Protein AF-A0A6C0DVJ6-F1 (afdb_monomer_lite)

Secondary structure (DSSP, 8-state):
--EEEEPPS---S----SSPPPSEEEE--SSHHHHHHHHHHHHHHHHSS--HHHHHH---TTSHHHHHHHHHHHHHHTT-SSPPPGGGT-TT-TT----------------

Foldseek 3Di:
DKDKFAFDPDADPDQQAPADQDRIDIFDDPDPVVSLVRLLQVLQVRRVPDHPVCLVVDDDPPDPSNVNSVNSVVRSQRGDPPRDDPLVPDPPNPDPPPPPDPDPPPDDDDD

pLDDT: mean 72.26, std 17.21, range [36.81, 91.69]

Sequence (111 aa):
MKFTLSKEKKPAEYWNGKDMLPNEINVISYNPIISEFELLSIICAIHGYLTAFDIMTGAEGDTEKDKDINSVMTAFQMYISPKMPLSNYSGSEKRIIKTKEPTKITAVELK

Structure (mmCIF, N/CA/C/O backbone):
data_AF-A0A6C0DVJ6-F1
#
_entry.id   AF-A0A6C0DVJ6-F1
#
loop_
_atom_site.group_PDB
_atom_site.id
_atom_site.type_symbol
_atom_site.label_atom_id
_atom_site.label_alt_id
_atom_site.label_comp_id
_atom_site.label_asym_id
_atom_site.label_entity_id
_atom_site.label_seq_id
_atom_site.pdbx_PDB_ins_code
_atom_site.Cartn_x
_atom_site.Cartn_y
_atom_site.Cartn_z
_atom_site.occupancy
_atom_site.B_iso_or_equiv
_atom_site.auth_seq_id
_atom_site.auth_comp_id
_atom_site.auth_asym_id
_atom_site.auth_atom_id
_atom_site.pdbx_PDB_model_num
ATOM 1 N N . MET A 1 1 ? -9.003 -5.791 19.122 1.00 54.97 1 MET A N 1
ATOM 2 C CA . MET A 1 1 ? -10.315 -5.238 18.721 1.00 54.97 1 MET A CA 1
ATOM 3 C C . MET A 1 1 ? -10.367 -5.310 17.204 1.00 54.97 1 MET A C 1
ATOM 5 O O . MET A 1 1 ? -9.306 -5.301 16.595 1.00 54.97 1 MET A O 1
ATOM 9 N N . LYS A 1 2 ? -11.544 -5.477 16.599 1.00 57.25 2 LYS A N 1
ATOM 10 C CA . LYS A 1 2 ? -11.688 -5.535 15.138 1.00 57.25 2 LYS A CA 1
ATOM 11 C C . LYS A 1 2 ? -12.045 -4.138 14.643 1.00 57.25 2 LYS A C 1
ATOM 13 O O . LYS A 1 2 ? -13.037 -3.585 15.110 1.00 57.25 2 LYS A O 1
ATOM 18 N N . PHE A 1 3 ? -11.251 -3.588 13.733 1.00 61.53 3 PHE A N 1
ATOM 19 C CA . PHE A 1 3 ? -11.538 -2.311 13.089 1.00 61.53 3 PHE A CA 1
ATOM 20 C C . PHE A 1 3 ? -12.030 -2.579 11.669 1.00 61.53 3 PHE A C 1
ATOM 22 O O . PHE A 1 3 ? -11.352 -3.249 10.889 1.00 61.53 3 PHE A O 1
ATOM 29 N N . THR A 1 4 ? -13.226 -2.091 11.349 1.00 70.62 4 THR A N 1
ATOM 30 C CA . THR A 1 4 ? -13.754 -2.096 9.983 1.00 70.62 4 THR A CA 1
ATOM 31 C C . THR A 1 4 ? -13.497 -0.724 9.387 1.00 70.62 4 THR A C 1
ATOM 33 O O . THR A 1 4 ? -13.994 0.279 9.896 1.00 70.62 4 THR A O 1
ATOM 36 N N . LEU A 1 5 ? -12.688 -0.687 8.335 1.00 71.06 5 LEU A N 1
ATOM 37 C CA . LEU A 1 5 ? -12.358 0.527 7.605 1.00 71.06 5 LEU A CA 1
ATOM 38 C C . LEU A 1 5 ? -13.211 0.585 6.346 1.00 71.06 5 LEU A C 1
ATOM 40 O O . LEU A 1 5 ? -13.160 -0.324 5.516 1.00 71.06 5 LEU A O 1
ATOM 44 N N . SER A 1 6 ? -13.997 1.647 6.216 1.00 73.75 6 SER A N 1
ATOM 45 C CA . SER A 1 6 ? -14.857 1.873 5.059 1.00 73.75 6 SER A CA 1
ATOM 46 C C . SER A 1 6 ? -14.151 2.735 4.022 1.00 73.75 6 SER A C 1
ATOM 48 O O . SER A 1 6 ? -13.549 3.756 4.343 1.00 73.75 6 SER A O 1
ATOM 50 N N . LYS A 1 7 ? -14.275 2.332 2.763 1.00 72.94 7 LYS A N 1
ATOM 51 C CA . LYS A 1 7 ? -13.748 3.044 1.605 1.00 72.94 7 LYS A CA 1
ATOM 52 C C . LYS A 1 7 ? -14.445 4.397 1.437 1.00 72.94 7 LYS A C 1
ATOM 54 O O . LYS A 1 7 ? -15.655 4.447 1.198 1.00 72.94 7 LYS A O 1
ATOM 59 N N . GLU A 1 8 ? -13.705 5.504 1.474 1.00 66.75 8 GLU A N 1
ATOM 60 C CA . GLU A 1 8 ? -14.256 6.791 1.038 1.00 66.75 8 GLU A CA 1
ATOM 61 C C . GLU A 1 8 ? -14.468 6.812 -0.488 1.00 66.75 8 GLU A C 1
ATOM 63 O O . GLU A 1 8 ? -13.621 6.383 -1.266 1.00 66.75 8 GLU A O 1
ATOM 68 N N . LYS A 1 9 ? -15.617 7.332 -0.937 1.00 59.59 9 LYS A N 1
ATOM 69 C CA . LYS A 1 9 ? -16.151 7.214 -2.312 1.00 59.59 9 LYS A CA 1
ATOM 70 C C . LYS A 1 9 ? -15.327 7.833 -3.456 1.00 59.59 9 LYS A C 1
ATOM 72 O O . LYS A 1 9 ? -15.818 7.822 -4.580 1.00 59.59 9 LYS A O 1
ATOM 77 N N . LYS A 1 10 ? -14.132 8.385 -3.237 1.00 56.75 10 LYS A N 1
ATOM 78 C CA . LYS A 1 10 ? -13.315 8.899 -4.351 1.00 56.75 10 LYS A CA 1
ATOM 79 C C . LYS A 1 10 ? -12.486 7.755 -4.933 1.00 56.75 10 LYS A C 1
ATOM 81 O O . LYS A 1 10 ? -11.497 7.404 -4.303 1.00 56.75 10 LYS A O 1
ATOM 86 N N . PRO A 1 11 ? -12.876 7.139 -6.066 1.00 55.12 11 PRO A N 1
ATOM 87 C CA . PRO A 1 11 ? -12.072 6.077 -6.654 1.00 55.12 11 PRO A CA 1
ATOM 88 C C . PRO A 1 11 ? -10.665 6.604 -6.943 1.00 55.12 11 PRO A C 1
ATOM 90 O O . PRO A 1 11 ? -10.515 7.755 -7.357 1.00 55.12 11 PRO A O 1
ATOM 93 N N . ALA A 1 12 ? -9.650 5.766 -6.727 1.00 57.44 12 ALA A N 1
ATOM 94 C CA . ALA A 1 12 ? -8.361 5.993 -7.357 1.00 57.44 12 ALA A CA 1
ATOM 95 C C . ALA A 1 12 ? -8.621 6.133 -8.865 1.00 57.44 12 ALA A C 1
ATOM 97 O O . ALA A 1 12 ? -9.290 5.284 -9.456 1.00 57.44 12 ALA A O 1
ATOM 98 N N . GLU A 1 13 ? -8.161 7.233 -9.458 1.00 63.69 13 GLU A N 1
ATOM 99 C CA . GLU A 1 13 ? -8.338 7.540 -10.886 1.00 63.69 13 GLU A CA 1
ATOM 100 C C . GLU A 1 13 ? -7.751 6.427 -11.775 1.00 63.69 13 GLU A C 1
ATOM 102 O O . GLU A 1 13 ? -8.197 6.203 -12.897 1.00 63.69 13 GLU A O 1
ATOM 107 N N . TYR A 1 14 ? -6.814 5.665 -11.206 1.00 72.88 14 TYR A N 1
ATOM 108 C CA . TYR A 1 14 ? -6.169 4.499 -11.776 1.00 72.88 14 TYR A CA 1
ATOM 109 C C . TYR A 1 14 ? -6.062 3.392 -10.710 1.00 72.88 14 TYR A C 1
ATOM 111 O O . TYR A 1 14 ? -5.537 3.630 -9.622 1.00 72.88 14 TYR A O 1
ATOM 119 N N . TRP A 1 15 ? -6.575 2.191 -11.005 1.00 85.69 15 TRP A N 1
ATOM 120 C CA . TRP A 1 15 ? -6.374 0.969 -10.212 1.00 85.69 15 TRP A CA 1
ATOM 121 C C . TRP A 1 15 ? -6.117 -0.202 -11.159 1.00 85.69 15 TRP A C 1
ATOM 123 O O . TRP A 1 15 ? -7.008 -0.581 -11.919 1.00 85.69 15 TRP A O 1
ATOM 133 N N . ASN A 1 16 ? -4.918 -0.778 -11.084 1.00 83.75 16 ASN A N 1
ATOM 134 C CA . ASN A 1 16 ? -4.469 -1.895 -11.922 1.00 83.75 16 ASN A CA 1
ATOM 135 C C . ASN A 1 16 ? -4.200 -3.168 -11.092 1.00 83.75 16 ASN A C 1
ATOM 137 O O . ASN A 1 16 ? -3.357 -4.002 -11.420 1.00 83.75 16 ASN A O 1
ATOM 141 N N . GLY A 1 17 ? -4.910 -3.311 -9.972 1.00 84.25 17 GLY A N 1
ATOM 142 C CA . GL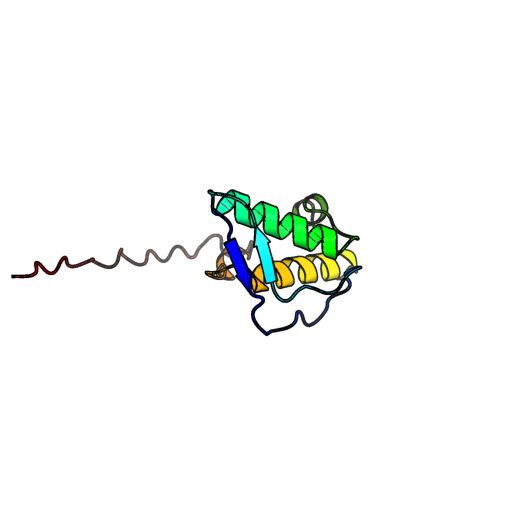Y A 1 17 ? -4.785 -4.482 -9.115 1.00 84.25 17 GLY A CA 1
ATOM 143 C C . GLY A 1 17 ? -5.449 -5.724 -9.706 1.00 84.25 17 GLY A C 1
ATOM 144 O O . GLY A 1 17 ? -6.429 -5.629 -10.445 1.00 84.25 17 GLY A O 1
ATOM 145 N N . LYS A 1 18 ? -4.941 -6.899 -9.320 1.00 88.94 18 LYS A N 1
ATOM 146 C CA . LYS A 1 18 ? -5.509 -8.208 -9.665 1.00 88.94 18 LYS A CA 1
ATOM 147 C C . LYS A 1 18 ? -6.986 -8.322 -9.280 1.00 88.94 18 LYS A C 1
ATOM 149 O O . LYS A 1 18 ? -7.776 -8.834 -10.069 1.00 88.94 18 LYS A O 1
ATOM 154 N N . ASP A 1 19 ? -7.339 -7.835 -8.093 1.00 88.81 19 ASP A N 1
ATOM 155 C CA . ASP A 1 19 ? -8.703 -7.832 -7.574 1.00 88.81 19 ASP A CA 1
ATOM 156 C C . ASP A 1 19 ? -9.227 -6.398 -7.382 1.00 88.81 19 ASP A C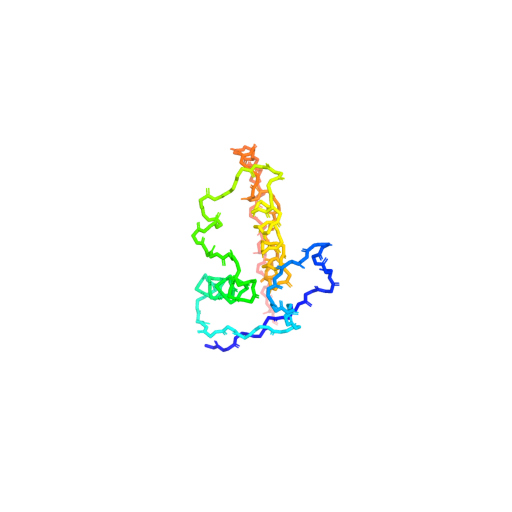 1
ATOM 158 O O . ASP A 1 19 ? -8.472 -5.431 -7.232 1.00 88.81 19 ASP A O 1
ATOM 162 N N . MET A 1 20 ? -10.553 -6.237 -7.379 1.00 87.75 20 MET A N 1
ATOM 163 C CA . MET A 1 20 ? -11.179 -4.943 -7.097 1.00 87.75 20 MET A CA 1
ATOM 164 C C . MET A 1 20 ? -11.028 -4.568 -5.620 1.00 87.75 20 MET A C 1
ATOM 166 O O . MET A 1 20 ? -11.202 -5.399 -4.730 1.00 87.75 20 MET A O 1
ATOM 170 N N . LEU A 1 21 ? -10.804 -3.279 -5.352 1.00 87.44 21 LEU A N 1
ATOM 171 C CA . LEU A 1 21 ? -10.786 -2.751 -3.988 1.00 87.44 21 LEU A CA 1
ATOM 172 C C . LEU A 1 21 ? -12.156 -2.927 -3.301 1.00 87.44 21 LEU A C 1
ATOM 174 O O . LEU A 1 21 ? -13.127 -2.310 -3.766 1.00 87.44 21 LEU A O 1
ATOM 178 N N . PRO A 1 22 ? -12.239 -3.686 -2.191 1.00 86.69 22 PRO A N 1
ATOM 179 C CA . PRO A 1 22 ? -13.487 -3.930 -1.474 1.00 86.69 22 PRO A CA 1
ATOM 180 C C . PRO A 1 22 ? -14.032 -2.641 -0.851 1.00 86.69 22 PRO A C 1
ATOM 182 O O . PRO A 1 22 ? -13.303 -1.692 -0.607 1.00 86.69 22 PRO A O 1
ATOM 185 N N . ASN A 1 23 ? -15.328 -2.579 -0.555 1.00 83.81 23 ASN A N 1
ATOM 186 C CA . ASN A 1 23 ? -15.878 -1.394 0.118 1.00 83.81 23 ASN A CA 1
ATOM 187 C C . ASN A 1 23 ? -15.448 -1.298 1.588 1.00 83.81 23 ASN A C 1
ATOM 189 O O . ASN A 1 23 ? -15.465 -0.210 2.162 1.00 83.81 23 ASN A O 1
ATOM 193 N N . GLU A 1 24 ? -15.067 -2.425 2.188 1.00 82.81 24 GLU A N 1
ATOM 194 C CA . GLU A 1 24 ? -14.689 -2.523 3.591 1.00 82.81 24 GLU A CA 1
ATOM 195 C C . GLU A 1 24 ? -13.504 -3.473 3.759 1.00 82.81 24 GLU A C 1
ATOM 197 O O . GLU A 1 24 ? -13.472 -4.552 3.162 1.00 82.81 24 GLU A O 1
ATOM 202 N N . ILE A 1 25 ? -12.546 -3.084 4.600 1.00 84.88 25 ILE A N 1
ATOM 203 C CA . ILE A 1 25 ? -11.417 -3.925 5.005 1.00 84.88 25 ILE A CA 1
ATOM 204 C C . ILE A 1 25 ? -11.462 -4.088 6.520 1.00 84.88 25 ILE A C 1
ATOM 206 O O . ILE A 1 25 ? -11.633 -3.125 7.265 1.00 84.88 25 ILE A O 1
ATOM 210 N N . ASN A 1 26 ? -11.316 -5.330 6.978 1.00 81.38 26 ASN A N 1
ATOM 211 C CA . ASN A 1 26 ? -11.269 -5.649 8.395 1.00 81.38 26 ASN A CA 1
ATOM 212 C C . ASN A 1 26 ? -9.823 -5.865 8.823 1.00 81.38 26 ASN A C 1
ATOM 214 O O . ASN A 1 26 ? -9.146 -6.734 8.279 1.00 81.38 26 ASN A O 1
ATOM 218 N N . VAL A 1 27 ? -9.397 -5.118 9.832 1.00 79.00 27 VAL A N 1
ATOM 219 C CA . VAL A 1 27 ? -8.054 -5.192 10.401 1.00 79.00 27 VAL A CA 1
ATOM 220 C C . VAL A 1 27 ? -8.160 -5.642 11.858 1.00 79.00 27 VAL A C 1
ATOM 222 O O . VAL A 1 27 ? -9.073 -5.220 12.579 1.00 79.00 27 VAL A O 1
ATOM 225 N N . ILE A 1 28 ? -7.277 -6.544 12.294 1.00 72.00 28 ILE A N 1
ATOM 226 C CA . ILE A 1 28 ? -7.350 -7.176 13.618 1.00 72.00 28 ILE A CA 1
ATOM 227 C C . ILE A 1 28 ? -6.091 -6.816 14.395 1.00 72.00 28 ILE A C 1
ATOM 229 O O . ILE A 1 28 ? -5.229 -7.651 14.644 1.00 72.00 28 ILE A O 1
ATOM 233 N N . SER A 1 29 ? -6.013 -5.571 14.853 1.00 71.19 29 SER A N 1
ATOM 234 C CA . SER A 1 29 ? -4.917 -5.156 15.716 1.00 71.19 29 SER A CA 1
ATOM 235 C C . SER A 1 29 ? -5.377 -4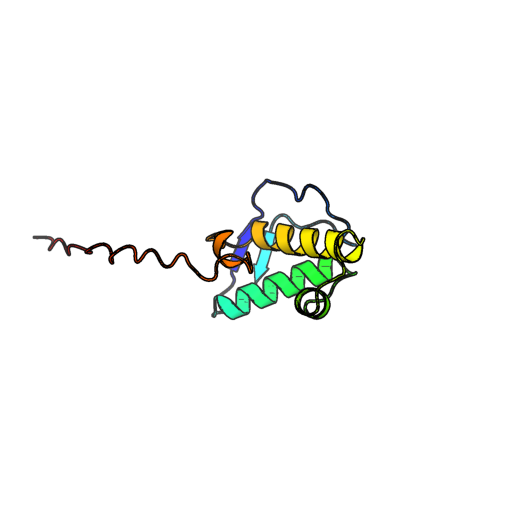.173 16.786 1.00 71.19 29 SER A C 1
ATOM 237 O O . SER A 1 29 ? -6.385 -3.491 16.647 1.00 71.19 29 SER A O 1
ATOM 239 N N . TYR A 1 30 ? -4.691 -4.182 17.929 1.00 68.25 30 TYR A N 1
ATOM 240 C CA . TYR A 1 30 ? -4.962 -3.295 19.069 1.00 68.25 30 TYR A CA 1
ATOM 241 C C . TYR A 1 30 ? -4.128 -2.011 19.009 1.00 68.25 30 TYR A C 1
ATOM 243 O O . TYR A 1 30 ? -4.392 -1.073 19.757 1.00 68.25 30 TYR A O 1
ATOM 251 N N . ASN A 1 31 ? -3.123 -1.974 18.132 1.00 76.06 31 ASN A N 1
ATOM 252 C CA . ASN A 1 31 ? -2.254 -0.827 17.930 1.00 76.06 31 ASN A CA 1
ATOM 253 C C . ASN A 1 31 ? -2.584 -0.190 16.568 1.00 76.06 31 ASN A C 1
ATOM 255 O O . ASN A 1 31 ? -2.514 -0.894 15.555 1.00 76.06 31 ASN A O 1
ATOM 259 N N . PRO A 1 32 ? -2.912 1.115 16.514 1.00 72.06 32 PRO A N 1
ATOM 260 C CA . PRO A 1 32 ? -3.178 1.818 15.260 1.00 72.06 32 PRO A CA 1
ATOM 261 C C . PRO A 1 32 ? -2.064 1.652 14.217 1.00 72.06 32 PRO A C 1
ATOM 263 O O . PRO A 1 32 ? -2.352 1.361 13.063 1.00 72.06 32 PRO A O 1
ATOM 266 N N . ILE A 1 33 ? -0.794 1.702 14.637 1.00 75.19 33 ILE A N 1
ATOM 267 C CA . ILE A 1 33 ? 0.372 1.585 13.744 1.00 75.19 33 ILE A CA 1
ATOM 268 C C . ILE A 1 33 ? 0.427 0.198 13.091 1.00 75.19 33 ILE A C 1
ATOM 270 O O . ILE A 1 33 ? 0.673 0.060 11.896 1.00 75.19 33 ILE A O 1
ATOM 274 N N . ILE A 1 34 ? 0.172 -0.849 13.878 1.00 79.69 34 ILE A N 1
ATOM 275 C CA . ILE A 1 34 ? 0.147 -2.226 13.368 1.00 79.69 34 ILE A CA 1
ATOM 276 C C . ILE A 1 34 ? -1.066 -2.418 12.448 1.00 79.69 34 ILE A C 1
ATOM 278 O O . ILE A 1 34 ? -0.957 -3.076 11.419 1.00 79.69 34 ILE A O 1
ATOM 282 N N . SER A 1 35 ? -2.196 -1.792 12.782 1.00 81.81 35 SER A N 1
ATOM 283 C CA . SER A 1 35 ? -3.410 -1.845 11.962 1.00 81.81 35 SER A CA 1
ATOM 284 C C . SER A 1 35 ? -3.196 -1.210 10.579 1.00 81.81 35 SER A C 1
ATOM 286 O O . SER A 1 35 ? -3.640 -1.740 9.565 1.00 81.81 35 SER A O 1
ATOM 288 N N . GLU A 1 36 ? -2.477 -0.092 10.511 1.00 82.88 36 GLU A N 1
ATOM 289 C CA . GLU A 1 36 ? -2.121 0.555 9.245 1.00 82.88 36 GLU A CA 1
ATOM 290 C C . GLU A 1 36 ? -1.206 -0.327 8.387 1.00 82.88 36 GLU A C 1
ATOM 292 O O . GLU A 1 36 ? -1.425 -0.473 7.185 1.00 82.88 36 GLU A O 1
ATOM 297 N N . PHE A 1 37 ? -0.216 -0.980 8.996 1.00 85.06 37 PHE A N 1
ATOM 298 C CA . PHE A 1 37 ? 0.654 -1.899 8.265 1.00 85.06 37 PHE A CA 1
ATOM 299 C C . PHE A 1 37 ? -0.105 -3.126 7.728 1.00 85.06 37 PHE A C 1
ATOM 301 O O . PHE A 1 37 ? 0.115 -3.552 6.591 1.00 85.06 37 PHE A O 1
ATOM 308 N N . GLU A 1 38 ? -1.029 -3.676 8.519 1.00 87.06 38 GLU A N 1
ATOM 309 C CA . GLU A 1 38 ? -1.922 -4.758 8.090 1.00 87.06 38 GLU A CA 1
ATOM 310 C C . GLU A 1 38 ? -2.813 -4.323 6.920 1.00 87.06 38 GLU A C 1
ATOM 312 O O . GLU A 1 38 ? -2.917 -5.043 5.928 1.00 87.06 38 GLU A O 1
ATOM 317 N N . LEU A 1 39 ? -3.399 -3.123 6.988 1.00 89.00 39 LEU A N 1
ATOM 318 C CA . LEU A 1 39 ? -4.175 -2.545 5.892 1.00 89.00 39 LEU A CA 1
ATOM 319 C C . LEU A 1 39 ? -3.339 -2.425 4.612 1.00 89.00 39 LEU A C 1
ATOM 321 O O . LEU A 1 39 ? -3.788 -2.860 3.552 1.00 89.00 39 LEU A O 1
ATOM 325 N N . LEU A 1 40 ? -2.130 -1.860 4.698 1.00 89.44 40 LEU A N 1
ATOM 326 C CA . LEU A 1 40 ? -1.241 -1.722 3.542 1.00 89.44 40 LEU A CA 1
ATOM 327 C C . LEU A 1 40 ? -0.915 -3.090 2.936 1.00 89.44 40 LEU A C 1
ATOM 329 O O . LEU A 1 40 ? -0.985 -3.268 1.722 1.00 89.44 40 LEU A O 1
ATOM 333 N N . SER A 1 41 ? -0.626 -4.074 3.788 1.00 89.38 41 SER A N 1
ATOM 334 C CA . SER A 1 41 ? -0.338 -5.446 3.366 1.00 89.38 41 SER A CA 1
ATOM 335 C C . SER A 1 41 ? -1.527 -6.086 2.641 1.00 89.38 41 SER A C 1
ATOM 337 O O . SER A 1 41 ? -1.337 -6.732 1.611 1.00 89.38 41 SER A O 1
ATOM 339 N N . ILE A 1 42 ? -2.755 -5.866 3.126 1.00 90.69 42 ILE A N 1
ATOM 340 C CA . ILE A 1 42 ? -3.986 -6.331 2.469 1.00 90.69 42 ILE A CA 1
ATOM 341 C C . ILE A 1 42 ? -4.151 -5.667 1.097 1.00 90.69 42 ILE A C 1
ATOM 343 O O . ILE A 1 42 ? -4.428 -6.355 0.119 1.00 90.69 42 ILE A O 1
ATOM 347 N N . ILE A 1 43 ? -3.950 -4.352 0.993 1.00 91.00 43 ILE A N 1
ATOM 348 C CA . ILE A 1 43 ? -4.090 -3.627 -0.279 1.00 91.00 43 ILE A CA 1
ATOM 349 C C . ILE A 1 43 ? -3.045 -4.094 -1.298 1.00 91.00 43 ILE A C 1
ATOM 351 O O . ILE A 1 43 ? -3.398 -4.343 -2.449 1.00 91.00 43 ILE A O 1
ATOM 355 N N . CYS A 1 44 ? -1.789 -4.280 -0.883 1.00 91.44 44 CYS A N 1
ATOM 356 C CA . CYS A 1 44 ? -0.742 -4.861 -1.726 1.00 91.44 44 CYS A CA 1
ATOM 357 C C . CYS A 1 44 ? -1.120 -6.269 -2.214 1.00 91.44 44 CYS A C 1
ATOM 359 O O . CYS A 1 44 ? -0.965 -6.579 -3.394 1.00 91.44 44 CYS A O 1
ATOM 361 N N . ALA A 1 45 ? -1.676 -7.108 -1.336 1.00 91.12 45 ALA A N 1
ATOM 362 C CA . ALA A 1 45 ? -2.125 -8.450 -1.703 1.00 91.12 45 ALA A CA 1
ATOM 363 C C . ALA A 1 45 ? -3.280 -8.432 -2.724 1.00 91.12 45 ALA A C 1
ATOM 365 O O . ALA A 1 45 ? -3.262 -9.224 -3.663 1.00 91.12 45 ALA A O 1
ATOM 366 N N . ILE A 1 46 ? -4.241 -7.509 -2.579 1.00 90.75 46 ILE A N 1
ATOM 367 C CA . ILE A 1 46 ? -5.335 -7.287 -3.547 1.00 90.75 46 ILE A CA 1
ATOM 368 C C . ILE A 1 46 ? -4.776 -6.759 -4.879 1.00 90.75 46 ILE A C 1
ATOM 370 O O . ILE A 1 46 ? -5.240 -7.150 -5.951 1.00 90.75 46 ILE A O 1
ATOM 374 N N . HIS A 1 47 ? -3.758 -5.893 -4.832 1.00 91.69 47 HIS A N 1
ATOM 375 C CA . HIS A 1 47 ? -3.076 -5.423 -6.035 1.00 91.69 47 HIS A CA 1
ATOM 376 C C . HIS A 1 47 ? -2.375 -6.577 -6.766 1.00 91.69 47 HIS A C 1
ATOM 378 O O . HIS A 1 47 ? -2.423 -6.660 -7.989 1.00 91.69 47 HIS A O 1
ATOM 384 N N . GLY A 1 48 ? -1.741 -7.495 -6.034 1.00 88.00 48 GLY A N 1
ATOM 385 C CA . GLY A 1 48 ? -1.158 -8.734 -6.560 1.00 88.00 48 GLY A CA 1
ATOM 386 C C . GLY A 1 48 ? 0.189 -8.577 -7.276 1.00 88.00 48 GLY A C 1
ATOM 387 O O . GLY A 1 48 ? 0.918 -9.558 -7.394 1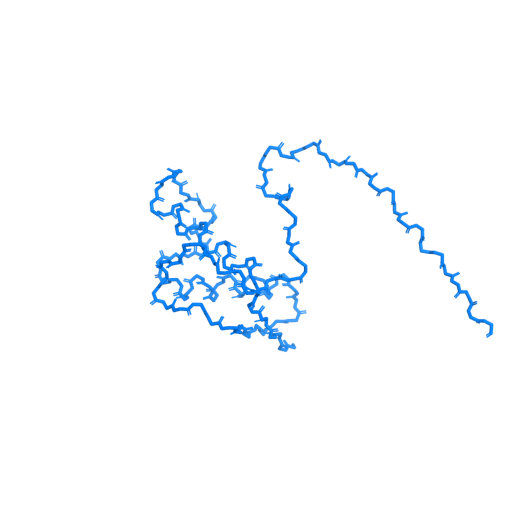.00 88.00 48 GLY A O 1
ATOM 388 N N . TYR A 1 49 ? 0.542 -7.362 -7.705 1.00 84.56 49 TYR A N 1
ATOM 389 C CA . TYR A 1 49 ? 1.800 -7.057 -8.411 1.00 84.56 49 TYR A CA 1
ATOM 390 C C . TYR A 1 49 ? 2.776 -6.178 -7.622 1.00 84.56 49 TYR A C 1
ATOM 392 O O . TYR A 1 49 ? 3.878 -5.913 -8.093 1.00 84.56 49 TYR A O 1
ATOM 400 N N . LEU A 1 50 ? 2.382 -5.721 -6.430 1.00 86.44 50 LEU A N 1
ATOM 401 C CA . LEU A 1 50 ? 3.207 -4.872 -5.577 1.00 86.44 50 LEU A CA 1
ATOM 402 C C . LEU A 1 50 ? 3.296 -5.434 -4.170 1.00 86.44 50 LEU A C 1
ATOM 404 O O . LEU A 1 50 ? 2.319 -5.937 -3.616 1.00 86.44 50 LEU A O 1
ATOM 408 N N . THR A 1 51 ? 4.475 -5.296 -3.579 1.00 87.12 51 THR A N 1
ATOM 409 C CA . THR A 1 51 ? 4.728 -5.616 -2.178 1.00 87.12 51 THR A CA 1
ATOM 410 C C . THR A 1 51 ? 5.000 -4.347 -1.375 1.00 87.12 51 THR A C 1
ATOM 412 O O . THR A 1 51 ? 5.351 -3.301 -1.919 1.00 87.12 51 THR A O 1
ATOM 415 N N . ALA A 1 52 ? 4.911 -4.435 -0.045 1.00 84.25 52 ALA A N 1
ATOM 416 C CA . ALA A 1 52 ? 5.347 -3.341 0.824 1.00 84.25 52 ALA A CA 1
ATOM 417 C C . ALA A 1 52 ? 6.837 -2.988 0.619 1.00 84.25 52 ALA A C 1
ATOM 419 O O . ALA A 1 52 ? 7.229 -1.840 0.811 1.00 84.25 52 ALA A O 1
ATOM 420 N N . PHE A 1 53 ? 7.661 -3.954 0.193 1.00 85.75 53 PHE A N 1
ATOM 421 C CA . PHE A 1 53 ? 9.062 -3.709 -0.144 1.00 85.75 53 PHE A CA 1
ATOM 422 C C . PHE A 1 53 ? 9.205 -2.819 -1.380 1.00 85.75 53 PHE A C 1
ATOM 424 O O . PHE A 1 53 ? 9.981 -1.870 -1.341 1.00 85.75 53 PHE A O 1
ATOM 431 N N . ASP A 1 54 ? 8.404 -3.057 -2.422 1.00 85.12 54 ASP A N 1
ATOM 432 C CA . ASP A 1 54 ? 8.408 -2.230 -3.635 1.00 85.12 54 ASP A CA 1
ATOM 433 C C . ASP A 1 54 ? 8.080 -0.765 -3.339 1.00 85.12 54 ASP A C 1
ATOM 435 O O . ASP A 1 54 ? 8.697 0.134 -3.906 1.00 85.12 54 ASP A O 1
ATOM 439 N N . ILE A 1 55 ? 7.154 -0.529 -2.406 1.00 86.38 55 ILE A N 1
ATOM 440 C CA . ILE A 1 55 ? 6.790 0.816 -1.947 1.00 86.38 55 ILE A CA 1
ATOM 441 C C . ILE A 1 55 ? 7.972 1.487 -1.236 1.00 86.38 55 ILE A C 1
ATOM 443 O O . ILE A 1 55 ? 8.236 2.664 -1.462 1.00 86.38 55 ILE A O 1
ATOM 447 N N . MET A 1 56 ? 8.708 0.748 -0.398 1.00 83.69 56 MET A N 1
ATOM 448 C CA . MET A 1 56 ? 9.873 1.285 0.317 1.00 83.69 56 MET A CA 1
ATOM 449 C C . MET A 1 56 ? 11.057 1.576 -0.608 1.00 83.69 56 MET A C 1
ATOM 451 O O . MET A 1 56 ? 11.765 2.558 -0.399 1.00 83.69 56 MET A O 1
ATOM 455 N N . THR A 1 57 ? 11.297 0.724 -1.609 1.00 85.88 57 THR A N 1
ATOM 456 C CA . THR A 1 57 ? 12.384 0.932 -2.578 1.00 85.88 57 THR A CA 1
ATOM 457 C C . THR A 1 57 ? 12.056 2.002 -3.611 1.00 85.88 57 THR A C 1
ATOM 459 O O . THR A 1 57 ? 12.968 2.552 -4.224 1.00 85.88 57 THR A O 1
ATOM 462 N N . GLY A 1 58 ? 10.769 2.289 -3.805 1.00 83.62 58 GLY A N 1
ATOM 463 C CA . GLY A 1 58 ? 10.285 3.179 -4.847 1.00 83.62 58 GLY A CA 1
ATOM 464 C C . GLY A 1 58 ? 10.428 2.585 -6.249 1.00 83.62 58 GLY A C 1
ATOM 465 O O . GLY A 1 58 ? 10.794 1.419 -6.447 1.00 83.62 58 GLY A O 1
ATOM 466 N N . ALA A 1 59 ? 10.116 3.419 -7.232 1.00 85.06 59 ALA A N 1
ATOM 467 C CA . ALA A 1 59 ? 10.293 3.149 -8.647 1.00 85.06 59 ALA A CA 1
ATOM 468 C C . ALA A 1 59 ? 10.892 4.383 -9.330 1.00 85.06 59 ALA A C 1
ATOM 470 O O . ALA A 1 59 ? 10.887 5.484 -8.776 1.00 85.06 59 ALA A O 1
ATOM 471 N N . GLU A 1 60 ? 11.415 4.193 -10.536 1.00 83.19 60 GLU A N 1
ATOM 472 C CA . GLU A 1 60 ? 11.728 5.319 -11.411 1.00 83.19 60 GLU A CA 1
ATOM 473 C C . GLU A 1 60 ? 10.425 6.028 -11.801 1.00 83.19 60 GLU A C 1
ATOM 475 O O . GLU A 1 60 ? 9.415 5.368 -12.066 1.00 83.19 60 GLU A O 1
ATOM 480 N N . GLY A 1 61 ? 10.445 7.362 -11.819 1.00 85.31 61 GLY A N 1
ATOM 481 C CA . GLY A 1 61 ? 9.266 8.166 -12.138 1.00 85.31 61 GLY A CA 1
ATOM 482 C C . GLY A 1 61 ? 8.705 7.855 -13.526 1.00 85.31 61 GLY A C 1
ATOM 483 O O . GLY A 1 61 ? 9.448 7.472 -14.430 1.00 85.31 61 GLY A O 1
ATOM 484 N N . ASP A 1 62 ? 7.390 8.007 -13.676 1.00 82.25 62 ASP A N 1
ATOM 485 C CA . ASP A 1 62 ? 6.639 7.777 -14.923 1.00 82.25 62 ASP A CA 1
ATOM 486 C C . ASP A 1 62 ? 6.648 6.323 -15.440 1.00 82.25 62 ASP A C 1
ATOM 488 O O . ASP A 1 62 ? 6.104 6.032 -16.511 1.00 82.25 62 ASP A O 1
ATOM 492 N N . THR A 1 63 ? 7.206 5.376 -14.680 1.00 88.50 63 THR A N 1
ATOM 493 C CA . THR A 1 63 ? 7.108 3.945 -14.994 1.00 88.50 63 THR A CA 1
ATOM 494 C C . THR A 1 63 ? 5.750 3.366 -14.592 1.00 88.50 63 THR A C 1
ATOM 496 O O . THR A 1 63 ? 5.051 3.895 -13.729 1.00 88.50 63 THR A O 1
ATOM 499 N N . GLU A 1 64 ? 5.374 2.222 -15.171 1.00 86.56 64 GLU A N 1
ATOM 500 C CA . GLU A 1 64 ? 4.171 1.489 -14.738 1.00 86.56 64 GLU A CA 1
ATOM 501 C C . GLU A 1 64 ? 4.236 1.114 -13.251 1.00 86.56 64 GLU A C 1
ATOM 503 O O . GLU A 1 64 ? 3.243 1.219 -12.539 1.00 86.56 64 GLU A O 1
ATOM 508 N N . LYS A 1 65 ? 5.434 0.790 -12.746 1.00 86.81 65 LYS A N 1
ATOM 509 C CA . LYS A 1 65 ? 5.645 0.512 -11.322 1.00 86.81 65 LYS A CA 1
ATOM 510 C C . LYS A 1 65 ? 5.363 1.742 -10.453 1.00 86.81 65 LYS A C 1
ATOM 512 O O . LYS A 1 65 ? 4.768 1.600 -9.391 1.00 86.81 65 LYS A O 1
ATOM 517 N N . ASP A 1 66 ? 5.754 2.937 -10.895 1.00 86.88 66 ASP A N 1
ATOM 518 C CA . ASP A 1 66 ? 5.452 4.193 -10.197 1.00 86.88 66 ASP A CA 1
ATOM 519 C C . ASP A 1 66 ? 3.943 4.486 -10.183 1.00 86.88 66 ASP A C 1
ATOM 521 O O . ASP A 1 66 ? 3.372 4.800 -9.138 1.00 86.88 66 ASP A O 1
ATOM 525 N N . LYS A 1 67 ? 3.249 4.278 -11.309 1.00 86.56 67 LYS A N 1
ATOM 526 C CA . LYS A 1 67 ? 1.779 4.391 -11.374 1.00 86.56 67 LYS A CA 1
ATOM 527 C C . LYS A 1 67 ? 1.085 3.401 -10.442 1.00 86.56 67 LYS A C 1
ATOM 529 O O . LYS A 1 67 ? 0.162 3.786 -9.723 1.00 86.56 67 LYS A O 1
ATOM 534 N N . ASP A 1 68 ? 1.543 2.153 -10.417 1.00 88.62 68 ASP A N 1
ATOM 535 C CA . ASP A 1 68 ? 1.001 1.122 -9.538 1.00 88.62 68 ASP A CA 1
ATOM 536 C C . ASP A 1 68 ? 1.254 1.479 -8.062 1.00 88.62 68 ASP A C 1
ATOM 538 O O . ASP A 1 68 ? 0.333 1.384 -7.246 1.00 88.62 68 ASP A O 1
ATOM 542 N N . ILE A 1 69 ? 2.451 1.972 -7.707 1.00 89.25 69 ILE A N 1
ATOM 543 C CA . ILE A 1 69 ? 2.771 2.423 -6.340 1.00 89.25 69 ILE A CA 1
ATOM 544 C C . ILE A 1 69 ? 1.841 3.571 -5.940 1.00 89.25 69 ILE A C 1
ATOM 546 O O . ILE A 1 69 ? 1.224 3.525 -4.873 1.00 89.25 69 ILE A O 1
ATOM 550 N N . ASN A 1 70 ? 1.666 4.564 -6.813 1.00 87.06 70 ASN A N 1
ATOM 551 C CA . ASN A 1 70 ? 0.743 5.673 -6.588 1.00 87.06 70 ASN A CA 1
ATOM 552 C C . ASN A 1 70 ? -0.707 5.191 -6.423 1.00 87.06 70 ASN A C 1
ATOM 554 O O . ASN A 1 70 ? -1.433 5.705 -5.566 1.00 87.06 70 ASN A O 1
ATOM 558 N N . SER A 1 71 ? -1.129 4.171 -7.178 1.00 88.50 71 SER A N 1
ATOM 559 C CA . SER A 1 71 ? -2.464 3.575 -7.053 1.00 88.50 71 SER A CA 1
ATOM 560 C C . SER A 1 71 ? -2.674 2.893 -5.697 1.00 88.50 71 SER A C 1
ATOM 562 O O . SER A 1 71 ? -3.696 3.121 -5.045 1.00 88.50 71 SER A O 1
ATOM 564 N N . VAL A 1 72 ? -1.683 2.131 -5.216 1.00 89.88 72 VAL A N 1
ATOM 565 C CA . VAL A 1 72 ? -1.719 1.449 -3.915 1.00 89.88 72 VAL A CA 1
ATOM 566 C C . VAL A 1 72 ? -1.716 2.457 -2.772 1.00 89.88 72 VAL A C 1
ATOM 568 O O . VAL A 1 72 ? -2.518 2.334 -1.845 1.00 89.88 72 VAL A O 1
ATOM 571 N N . MET A 1 73 ? -0.882 3.494 -2.852 1.00 88.06 73 MET A N 1
ATOM 572 C CA . MET A 1 73 ? -0.836 4.552 -1.840 1.00 88.06 73 MET A CA 1
ATOM 573 C C . MET A 1 73 ? -2.131 5.369 -1.815 1.00 88.06 73 MET A C 1
ATOM 575 O O . MET A 1 73 ? -2.636 5.692 -0.739 1.00 88.06 73 MET A O 1
ATOM 579 N N . THR A 1 74 ? -2.721 5.647 -2.979 1.00 85.50 74 THR A N 1
ATOM 580 C CA . THR A 1 74 ? -4.034 6.302 -3.069 1.00 85.50 74 THR A CA 1
ATOM 581 C C . THR A 1 74 ? -5.113 5.427 -2.446 1.00 85.50 74 THR A C 1
ATOM 583 O O . THR A 1 74 ? -5.879 5.912 -1.618 1.00 85.50 74 THR A O 1
ATOM 586 N N . ALA A 1 75 ? -5.138 4.133 -2.775 1.00 87.31 75 ALA A N 1
ATOM 587 C CA . ALA A 1 75 ? -6.065 3.175 -2.187 1.00 87.31 75 ALA A CA 1
ATOM 588 C C . ALA A 1 75 ? -5.916 3.116 -0.664 1.00 87.31 75 ALA A C 1
ATOM 590 O O . ALA A 1 75 ? -6.916 3.163 0.042 1.00 87.31 75 ALA A O 1
ATOM 591 N N . PHE A 1 76 ? -4.687 3.101 -0.147 1.00 87.88 76 PHE A N 1
ATOM 592 C CA . PHE A 1 76 ? -4.408 3.156 1.286 1.00 87.88 76 PHE A CA 1
ATOM 593 C C . PHE A 1 76 ? -5.013 4.407 1.946 1.00 87.88 76 PHE A C 1
ATOM 595 O O . PHE A 1 76 ? -5.716 4.293 2.952 1.00 87.88 76 PHE A O 1
ATOM 602 N N . GLN A 1 77 ? -4.867 5.585 1.325 1.00 83.56 77 GLN A N 1
ATOM 603 C CA . GLN A 1 77 ? -5.483 6.836 1.799 1.00 83.56 77 GLN A CA 1
ATOM 604 C C . GLN A 1 77 ? -7.024 6.823 1.801 1.00 83.56 77 GLN A C 1
ATOM 606 O O . GLN A 1 77 ? -7.636 7.661 2.464 1.00 83.56 77 GLN A O 1
ATOM 611 N N . MET A 1 78 ? -7.672 5.903 1.075 1.00 83.38 78 MET A N 1
ATOM 612 C CA . MET A 1 78 ? -9.138 5.793 1.046 1.00 83.38 78 MET A CA 1
ATOM 613 C C . MET A 1 78 ? -9.725 5.120 2.290 1.00 83.38 78 MET A C 1
ATOM 615 O O . MET A 1 78 ? -10.924 5.271 2.522 1.00 83.38 78 MET A O 1
ATOM 619 N N . TYR A 1 79 ? -8.919 4.372 3.053 1.00 82.75 79 TYR A N 1
ATOM 620 C CA . TYR A 1 79 ? -9.379 3.608 4.222 1.00 82.75 79 TYR A CA 1
ATOM 621 C C . TYR A 1 79 ? -8.877 4.167 5.555 1.00 82.75 79 TYR A C 1
ATOM 623 O O . TYR A 1 79 ? -9.444 3.832 6.594 1.00 82.75 79 TYR A O 1
ATOM 631 N N . ILE A 1 80 ? -7.827 4.993 5.559 1.00 80.25 80 ILE A N 1
ATOM 632 C CA . ILE A 1 80 ? -7.300 5.571 6.800 1.00 80.25 80 ILE A CA 1
ATOM 633 C C . ILE A 1 80 ? -8.047 6.851 7.193 1.00 80.25 80 ILE A C 1
ATOM 635 O O . ILE A 1 80 ? -8.382 7.691 6.357 1.00 80.25 80 ILE A O 1
ATOM 639 N N . SER A 1 81 ? -8.266 7.019 8.498 1.00 70.06 81 SER A N 1
ATOM 640 C CA . SER A 1 81 ? -8.770 8.255 9.097 1.00 70.06 81 SER A CA 1
ATOM 641 C C . SER A 1 81 ? -8.101 8.479 10.461 1.00 70.06 81 SER A C 1
ATOM 643 O O . SER A 1 81 ? -8.079 7.547 11.268 1.00 70.06 81 SER A O 1
ATOM 645 N N . PRO A 1 82 ? -7.572 9.682 10.756 1.00 69.69 82 PRO A N 1
ATOM 646 C CA . PRO A 1 82 ? -7.553 10.864 9.896 1.00 69.69 82 PRO A CA 1
ATOM 647 C C . PRO A 1 82 ? -6.614 10.689 8.694 1.00 69.69 82 PRO A C 1
ATOM 649 O O . PRO A 1 82 ? -5.599 10.000 8.779 1.00 69.69 82 PRO A O 1
ATOM 652 N N . LYS A 1 83 ? -6.941 11.335 7.569 1.00 67.00 83 LYS A N 1
ATOM 653 C CA . LYS A 1 83 ? -6.046 11.351 6.405 1.00 67.00 83 LYS A CA 1
ATOM 654 C C . LYS A 1 83 ? -4.726 11.992 6.794 1.00 67.00 83 LYS A C 1
ATOM 656 O O . LYS A 1 83 ? -4.709 13.050 7.428 1.00 67.00 83 LYS A O 1
ATOM 661 N N . MET A 1 84 ? -3.626 11.375 6.383 1.00 64.75 84 MET A N 1
ATOM 662 C CA . MET A 1 84 ? -2.326 11.983 6.605 1.00 64.75 84 MET A CA 1
ATOM 663 C C . MET A 1 84 ? -2.207 13.238 5.725 1.00 64.75 84 MET A C 1
ATOM 665 O O . MET A 1 84 ? -2.481 13.170 4.525 1.00 64.75 84 MET A O 1
ATOM 669 N N . PRO A 1 85 ? -1.834 14.397 6.289 1.00 59.66 85 PRO A N 1
ATOM 670 C CA . PRO A 1 85 ? -1.721 15.619 5.510 1.00 59.66 85 PRO A CA 1
ATOM 671 C C . PRO A 1 85 ? -0.586 15.485 4.488 1.00 59.66 85 PRO A C 1
ATOM 673 O O . PRO A 1 85 ? 0.476 14.946 4.795 1.00 59.66 85 PRO A O 1
ATOM 676 N N . LEU A 1 86 ? -0.813 15.997 3.274 1.00 54.94 86 LEU A N 1
ATOM 677 C CA . LEU A 1 86 ? 0.135 15.926 2.149 1.00 54.94 86 LEU A CA 1
ATOM 678 C C . LEU A 1 86 ? 1.526 16.484 2.503 1.00 54.94 86 LEU A C 1
ATOM 680 O O . LEU A 1 86 ? 2.531 15.997 1.989 1.00 54.94 86 LEU A O 1
ATOM 684 N N . SER A 1 87 ? 1.575 17.426 3.449 1.00 56.06 87 SER A N 1
ATOM 685 C CA . SER A 1 87 ? 2.796 17.996 4.023 1.00 56.06 87 SER A CA 1
ATOM 686 C C . SER A 1 87 ? 3.768 16.957 4.588 1.00 56.06 87 SER A C 1
ATOM 688 O O . SER A 1 87 ? 4.980 17.146 4.588 1.00 56.06 87 SER A O 1
ATOM 690 N N . ASN A 1 88 ? 3.248 15.820 5.055 1.00 55.69 88 ASN A N 1
ATOM 691 C CA . ASN A 1 88 ? 4.062 14.758 5.642 1.00 55.69 88 ASN A CA 1
ATOM 692 C C . ASN A 1 88 ? 4.765 13.882 4.589 1.00 55.69 88 ASN A C 1
ATOM 694 O O . ASN A 1 88 ? 5.599 13.061 4.961 1.00 55.69 88 ASN A O 1
ATOM 698 N N . TYR A 1 89 ? 4.440 14.041 3.300 1.00 49.50 89 TYR A N 1
ATOM 699 C CA . TYR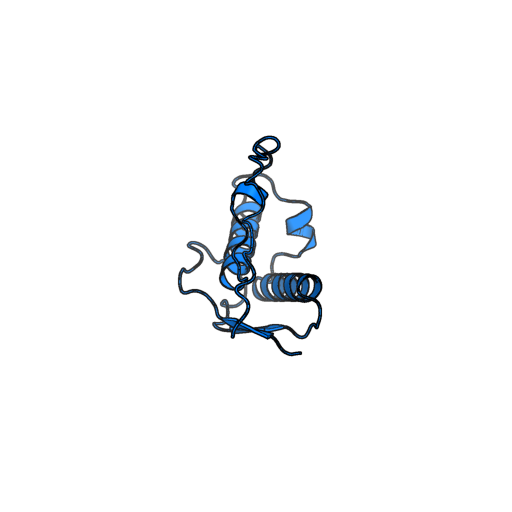 A 1 89 ? 4.916 13.172 2.215 1.00 49.50 89 TYR A CA 1
ATOM 700 C C . TYR A 1 89 ? 5.859 13.850 1.227 1.00 49.50 89 TYR A C 1
ATOM 702 O O . TYR A 1 89 ? 6.573 13.171 0.492 1.00 49.50 89 TYR A O 1
ATOM 710 N N . SER A 1 90 ? 5.900 15.180 1.186 1.00 45.91 90 SER A N 1
ATOM 711 C CA . SER A 1 90 ? 6.824 15.882 0.301 1.00 45.91 90 SER A CA 1
ATOM 712 C C . SER A 1 90 ? 8.221 15.953 0.921 1.00 45.91 90 SER A C 1
ATOM 714 O O . SER A 1 90 ? 8.424 16.603 1.948 1.00 45.91 90 SER A O 1
ATOM 716 N N . GLY A 1 91 ? 9.220 15.355 0.262 1.00 47.28 91 GLY A N 1
ATOM 717 C CA . GLY A 1 91 ? 10.634 15.470 0.658 1.00 47.28 91 GLY A CA 1
ATOM 718 C C . GLY A 1 91 ? 11.171 16.914 0.662 1.00 47.28 91 GLY A C 1
ATOM 719 O O . GLY A 1 91 ? 12.217 17.193 1.250 1.00 47.28 91 GLY A O 1
ATOM 720 N N . SER A 1 92 ? 10.434 17.842 0.048 1.00 51.19 92 SER A N 1
ATOM 721 C CA . SER A 1 92 ? 10.678 19.286 0.026 1.00 51.19 92 SER A CA 1
ATOM 722 C C . SER A 1 92 ? 10.237 20.023 1.301 1.00 51.19 92 SER A C 1
ATOM 724 O O . SER A 1 92 ? 10.690 21.144 1.529 1.00 51.19 92 SER A O 1
ATOM 726 N N . GLU A 1 93 ? 9.436 19.418 2.185 1.00 46.25 93 GLU A N 1
ATOM 727 C CA . GLU A 1 93 ? 8.876 20.089 3.372 1.00 46.25 93 GLU A CA 1
ATOM 728 C C . GLU A 1 93 ? 9.701 19.916 4.660 1.00 46.25 93 GLU A C 1
ATOM 730 O O . GLU A 1 93 ? 9.189 19.947 5.777 1.00 46.25 93 GLU A O 1
ATOM 735 N N . LYS A 1 94 ? 11.035 19.870 4.558 1.00 45.94 94 LYS A N 1
ATOM 736 C CA . LYS A 1 94 ? 11.913 19.939 5.746 1.00 45.94 94 LYS A CA 1
ATOM 737 C C . LYS A 1 94 ? 11.826 21.258 6.547 1.00 45.94 94 LYS A C 1
ATOM 739 O O . LYS A 1 94 ? 12.601 21.422 7.486 1.00 45.94 94 LYS A O 1
ATOM 744 N N . ARG A 1 95 ? 10.963 22.233 6.218 1.00 46.81 95 ARG A N 1
ATOM 745 C CA . ARG A 1 95 ? 10.970 23.562 6.873 1.00 46.81 95 ARG A CA 1
ATOM 746 C C . ARG A 1 95 ? 9.623 24.284 6.953 1.00 46.81 95 ARG A C 1
ATOM 748 O O . ARG A 1 95 ? 9.578 25.471 6.665 1.00 46.81 95 ARG A O 1
ATOM 755 N N . ILE A 1 96 ? 8.536 23.660 7.397 1.00 44.66 96 ILE A N 1
ATOM 756 C CA . ILE A 1 96 ? 7.432 24.462 7.963 1.00 44.66 96 ILE A CA 1
ATOM 757 C C . ILE A 1 96 ? 6.910 23.804 9.240 1.00 44.66 96 ILE A C 1
ATOM 759 O O . ILE A 1 96 ? 5.739 23.470 9.376 1.00 44.66 96 ILE A O 1
ATOM 763 N N . ILE A 1 97 ? 7.779 23.704 10.249 1.00 45.69 97 ILE A N 1
ATOM 764 C CA . ILE A 1 97 ? 7.301 23.784 11.631 1.00 45.69 97 ILE A CA 1
ATOM 765 C C . ILE A 1 97 ? 6.874 25.242 11.830 1.00 45.69 97 ILE A C 1
ATOM 767 O O . ILE A 1 97 ? 7.628 26.068 12.335 1.00 45.69 97 ILE A O 1
ATOM 771 N N . LYS A 1 98 ? 5.662 25.595 11.394 1.00 43.97 98 LYS A N 1
ATOM 772 C CA . LYS A 1 98 ? 4.929 26.634 12.111 1.00 43.97 98 LYS A CA 1
ATOM 773 C C . LYS A 1 98 ? 4.381 25.928 13.332 1.00 43.97 98 LYS A C 1
ATOM 775 O O . LYS A 1 98 ? 3.379 25.225 13.245 1.00 43.97 98 LYS A O 1
ATOM 780 N N . THR A 1 99 ? 5.095 26.079 14.440 1.00 43.81 99 THR A N 1
ATOM 781 C CA . THR A 1 99 ? 4.593 25.890 15.796 1.00 43.81 99 THR A CA 1
ATOM 782 C C . THR A 1 99 ? 3.224 26.562 15.881 1.00 43.81 99 THR A C 1
ATOM 784 O O . THR A 1 99 ? 3.116 27.766 16.095 1.00 43.81 99 THR A O 1
ATOM 787 N N . LYS A 1 100 ? 2.153 25.802 15.639 1.00 49.62 100 LYS A N 1
ATOM 788 C CA . LYS A 1 100 ? 0.842 26.181 16.143 1.00 49.62 100 LYS A CA 1
ATOM 789 C C . LYS A 1 100 ? 0.953 25.968 17.638 1.00 49.62 100 LYS A C 1
ATOM 791 O O . LYS A 1 100 ? 1.167 24.843 18.086 1.00 49.62 100 LYS A O 1
ATOM 796 N N . GLU A 1 101 ? 0.925 27.071 18.373 1.00 43.47 101 GLU A N 1
ATOM 797 C CA . GLU A 1 101 ? 0.867 27.050 19.827 1.00 43.47 101 GLU A CA 1
ATOM 798 C C . GLU A 1 101 ? -0.210 26.051 20.276 1.00 43.47 101 GLU A C 1
ATOM 800 O O . GLU A 1 101 ? -1.276 25.979 19.649 1.00 43.47 101 GLU A O 1
ATOM 805 N N . PRO A 1 102 ? 0.056 25.251 21.322 1.00 44.56 102 PRO A N 1
ATOM 806 C CA . PRO A 1 102 ? -0.921 24.304 21.823 1.00 44.56 102 PRO A CA 1
ATOM 807 C C . PRO A 1 102 ? -2.191 25.066 22.197 1.00 44.56 102 PRO A C 1
ATOM 809 O O . PRO A 1 102 ? -2.168 26.012 22.987 1.00 44.56 102 PRO A O 1
ATOM 812 N N . THR A 1 103 ? -3.307 24.661 21.595 1.00 43.12 103 THR A N 1
ATOM 813 C CA . THR A 1 103 ? -4.632 25.175 21.926 1.00 43.12 103 THR A CA 1
ATOM 814 C C . THR A 1 103 ? -4.846 24.973 23.423 1.00 43.12 103 THR A C 1
ATOM 816 O O . THR A 1 103 ? -4.854 23.838 23.897 1.00 43.12 103 THR A O 1
ATOM 819 N N . LYS A 1 104 ? -4.967 26.069 24.185 1.00 40.25 104 LYS A N 1
ATOM 820 C CA . LYS A 1 104 ? -5.314 26.016 25.609 1.00 40.25 104 LYS A CA 1
ATOM 821 C C . LYS A 1 104 ? -6.644 25.276 25.744 1.00 40.25 104 LYS A C 1
ATOM 823 O O . LYS A 1 104 ? -7.683 25.796 25.347 1.00 40.25 104 LYS A O 1
ATOM 828 N N . ILE A 1 105 ? -6.605 24.067 26.294 1.00 44.22 105 ILE A N 1
ATOM 829 C CA . ILE A 1 105 ? -7.804 23.365 26.739 1.00 44.22 105 ILE A CA 1
ATOM 830 C C . ILE A 1 105 ? -8.189 24.023 28.062 1.00 44.22 105 ILE A C 1
ATOM 832 O O . ILE A 1 105 ? -7.605 23.737 29.105 1.00 44.22 105 ILE A O 1
ATOM 836 N N . THR A 1 106 ? -9.115 24.976 28.016 1.00 40.00 106 THR A N 1
ATOM 837 C CA . THR A 1 106 ? -9.710 25.536 29.229 1.00 40.00 106 THR A CA 1
ATOM 838 C C . THR A 1 106 ? -10.623 24.463 29.815 1.00 40.00 106 THR A C 1
ATOM 840 O O . THR A 1 106 ? -11.663 24.155 29.236 1.00 40.00 106 THR A O 1
ATOM 843 N N . ALA A 1 107 ? -10.222 23.857 30.933 1.00 41.47 107 ALA A N 1
ATOM 844 C CA . ALA A 1 107 ? -11.111 23.014 31.719 1.00 41.47 107 ALA A CA 1
ATOM 845 C C . ALA A 1 107 ? -12.254 23.891 32.248 1.00 41.47 107 ALA A C 1
ATOM 847 O O . ALA A 1 107 ? -12.021 24.818 33.023 1.00 41.47 107 ALA A O 1
ATOM 848 N N . VAL A 1 108 ? -13.477 23.638 31.786 1.00 44.25 108 VAL A N 1
ATOM 849 C CA . VAL A 1 108 ? -14.677 24.223 32.383 1.00 44.25 108 VAL A CA 1
ATOM 850 C C . VAL A 1 108 ? -15.132 23.258 33.468 1.00 44.25 108 VAL A C 1
ATOM 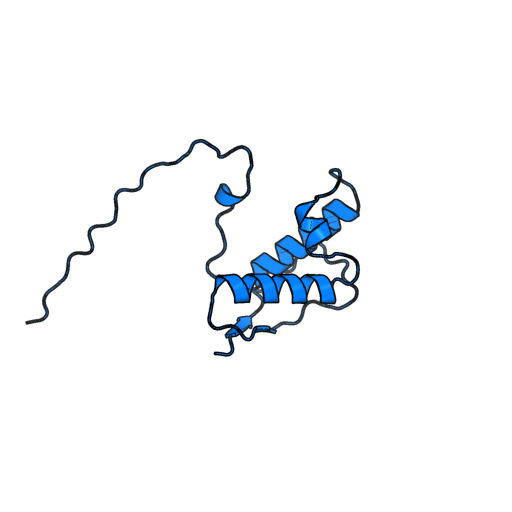852 O O . VAL A 1 108 ? -15.578 22.150 33.181 1.00 44.25 108 VAL A O 1
ATOM 855 N N . GLU A 1 109 ? -14.949 23.672 34.716 1.00 36.81 109 GLU A N 1
ATOM 856 C CA . GLU A 1 109 ? -15.464 22.993 35.900 1.00 36.81 109 GLU A CA 1
ATOM 857 C C . GLU A 1 109 ? -17.001 23.062 35.871 1.00 36.81 109 GLU A C 1
ATOM 859 O O . GLU A 1 109 ? -17.587 24.148 35.817 1.00 36.81 109 GLU A O 1
ATOM 864 N N . LEU A 1 110 ? -17.657 21.900 35.825 1.00 41.53 110 LEU A N 1
ATOM 865 C CA . LEU A 1 110 ? -19.111 21.797 35.938 1.00 41.53 110 LEU A CA 1
ATOM 866 C C . LEU A 1 110 ? -19.490 21.980 37.415 1.00 41.53 110 LEU A C 1
ATOM 868 O O . LEU A 1 110 ? -19.015 21.226 38.262 1.00 41.53 110 LEU A O 1
ATOM 872 N N . LYS A 1 111 ? -20.305 23.003 37.693 1.00 43.84 111 LYS A N 1
ATOM 873 C CA . LYS A 1 111 ? -20.930 23.253 39.002 1.00 43.84 111 LYS A CA 1
ATOM 874 C C . LYS A 1 111 ? -22.044 22.260 39.301 1.00 43.84 111 LYS A C 1
ATOM 876 O O . LYS A 1 111 ? -22.762 21.895 38.343 1.00 43.84 111 LYS A O 1
#

Organism: NCBI:txid1070528

Radius of gyration: 17.67 Å; chains: 1; bounding box: 33×36×54 Å